Protein AF-A0A3B1BWH5-F1 (afdb_monomer)

Sequence (58 aa):
MLEVSGLRKHFPIYAGVLSREVGSVHAVNDISFTIAQKGVFGLVGESGCGKSTTGKLI

InterPro domains:
  IPR003439 ABC transporter-like, ATP-binding domain 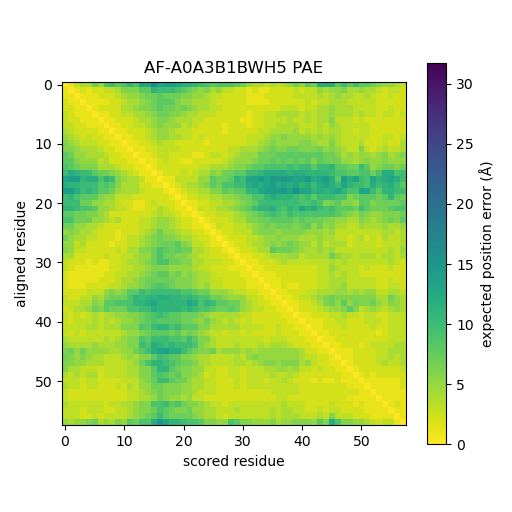[PF00005] (28-58)
  IPR027417 P-loop containing nucleoside triphosphate hydrolase [G3DSA:3.40.50.300] (1-58)
  IPR027417 P-loop containing nucleoside triphosphate hydrolase [SSF52540] (18-58)
  IPR050319 ABC Transporter ATP-Binding [PTHR43776] (1-58)

Secondary structure (DSSP, 8-state):
-EEEEEEEEEEEEEETTTTEEEEEEEEEEEEEEEE-TT-------STTSSHHHHHHH-

Foldseek 3Di:
DDWDFQDWDKAFQFDDPVRDGPGIDGLDGTDTDDADVVGDDDDDDDPSNNPVVVVVVD

Mean predicted aligned error: 4.37 Å

Structure (mmCIF, N/CA/C/O backbone):
data_AF-A0A3B1BWH5-F1
#
_entry.id   AF-A0A3B1BWH5-F1
#
loop_
_atom_site.group_PDB
_atom_site.id
_atom_site.type_symbol
_atom_site.label_atom_id
_atom_site.label_alt_id
_atom_site.label_comp_id
_atom_site.label_asym_id
_atom_site.label_entity_id
_atom_site.label_seq_id
_atom_site.pdbx_PDB_ins_code
_atom_site.Cartn_x
_atom_site.Cartn_y
_atom_site.Cartn_z
_atom_site.occupancy
_atom_site.B_iso_or_equiv
_atom_site.auth_seq_id
_atom_site.auth_comp_id
_atom_site.auth_asym_id
_atom_site.auth_atom_id
_atom_site.pdbx_PDB_model_num
ATOM 1 N N . MET A 1 1 ? -17.070 5.296 11.319 1.00 86.12 1 MET A N 1
ATOM 2 C CA . MET A 1 1 ? -16.822 3.961 10.752 1.00 86.12 1 MET A CA 1
ATOM 3 C C . MET A 1 1 ? -16.279 4.242 9.375 1.00 86.12 1 MET A C 1
ATOM 5 O O . MET A 1 1 ? -16.865 5.082 8.706 1.00 86.12 1 MET A O 1
ATOM 9 N N . LEU A 1 2 ? -15.139 3.661 9.026 1.00 92.75 2 LEU A N 1
ATOM 10 C CA . LEU A 1 2 ? -14.549 3.775 7.696 1.00 92.75 2 LEU A CA 1
ATOM 11 C C . LEU A 1 2 ? -14.769 2.446 6.986 1.00 92.75 2 LEU A C 1
ATOM 13 O O . LEU A 1 2 ? -14.506 1.405 7.579 1.00 92.75 2 LEU A O 1
ATOM 17 N N . GLU A 1 3 ? -15.239 2.481 5.751 1.00 94.75 3 GLU A N 1
ATOM 18 C CA . GLU A 1 3 ? -15.413 1.300 4.913 1.00 94.75 3 GLU A CA 1
ATOM 19 C C . GLU A 1 3 ? -14.654 1.528 3.611 1.00 94.75 3 GLU A C 1
ATOM 21 O O . GLU A 1 3 ? -14.846 2.536 2.933 1.00 94.75 3 GLU A O 1
ATOM 26 N N . VAL A 1 4 ? -13.754 0.605 3.297 1.00 94.75 4 VAL A N 1
ATOM 27 C CA . VAL A 1 4 ? -12.946 0.593 2.083 1.00 94.75 4 VAL A CA 1
ATOM 28 C C . VAL A 1 4 ? -13.358 -0.642 1.301 1.00 94.75 4 VAL A C 1
ATOM 30 O O . VAL A 1 4 ? -13.322 -1.748 1.839 1.00 94.75 4 VAL A O 1
ATOM 33 N N . SER A 1 5 ? -13.738 -0.467 0.039 1.00 95.12 5 SER A N 1
ATOM 34 C CA . SER A 1 5 ? -14.128 -1.564 -0.847 1.00 95.12 5 SER A CA 1
ATOM 35 C C . SER A 1 5 ? -13.397 -1.460 -2.181 1.00 95.12 5 SER A C 1
ATOM 37 O O . SER A 1 5 ? -13.287 -0.382 -2.763 1.00 95.12 5 SER A O 1
ATOM 39 N N . GLY A 1 6 ? -12.859 -2.589 -2.645 1.00 93.50 6 GLY A N 1
ATOM 40 C CA . GLY A 1 6 ? -12.235 -2.720 -3.963 1.00 93.50 6 GLY A CA 1
ATOM 41 C C . GLY A 1 6 ? -11.107 -1.724 -4.237 1.00 93.50 6 GLY A C 1
ATOM 42 O O . GLY A 1 6 ? -10.931 -1.298 -5.380 1.00 93.50 6 GLY A O 1
ATOM 43 N N . LEU A 1 7 ? -10.350 -1.312 -3.213 1.00 92.06 7 LEU A N 1
ATOM 44 C CA . LEU A 1 7 ? -9.313 -0.301 -3.378 1.00 92.06 7 LEU A CA 1
ATOM 45 C C . LEU A 1 7 ? -8.249 -0.815 -4.347 1.00 92.06 7 LEU A C 1
ATOM 47 O O . LEU A 1 7 ? -7.679 -1.890 -4.151 1.00 92.06 7 LEU A O 1
ATOM 51 N N . ARG A 1 8 ? -7.970 -0.0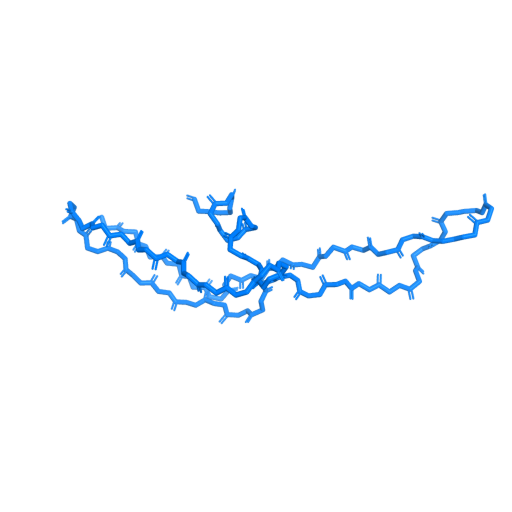34 -5.394 1.00 93.81 8 ARG A N 1
ATOM 52 C CA . ARG A 1 8 ? -6.976 -0.347 -6.424 1.00 93.81 8 ARG A CA 1
ATOM 53 C C . ARG A 1 8 ? -6.141 0.881 -6.737 1.00 93.81 8 ARG A C 1
ATOM 55 O O . ARG A 1 8 ? -6.661 1.982 -6.904 1.00 93.81 8 ARG A O 1
ATOM 62 N N . LYS A 1 9 ? -4.831 0.690 -6.858 1.00 92.81 9 LYS A N 1
ATOM 63 C CA . LYS A 1 9 ? -3.912 1.726 -7.320 1.00 92.81 9 LYS A CA 1
ATOM 64 C C . LYS A 1 9 ? -2.803 1.106 -8.139 1.00 92.81 9 LYS A C 1
ATOM 66 O O . LYS A 1 9 ? -1.957 0.384 -7.610 1.00 92.81 9 LYS A O 1
ATOM 71 N N . HIS A 1 10 ? -2.801 1.437 -9.423 1.00 92.62 10 HIS A N 1
ATO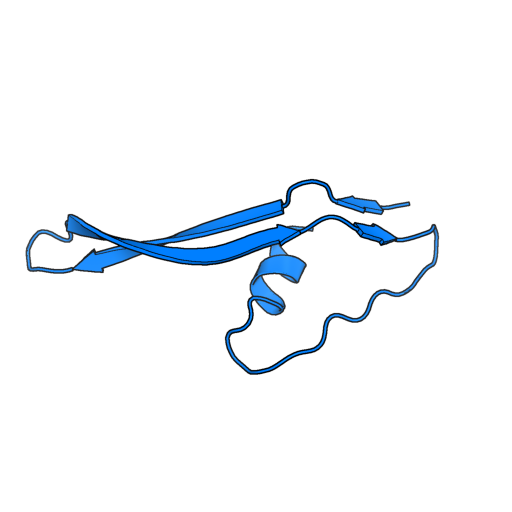M 72 C CA . HIS A 1 10 ? -1.725 1.091 -10.336 1.00 92.62 10 HIS A CA 1
ATOM 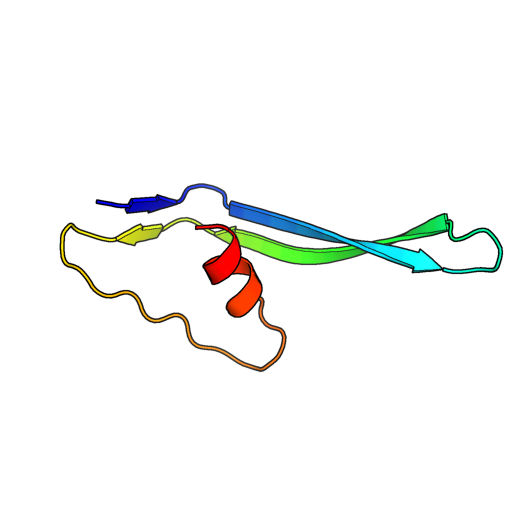73 C C . HIS A 1 10 ? -0.906 2.348 -10.638 1.00 92.62 10 HIS A C 1
ATOM 75 O O . HIS A 1 10 ? -1.463 3.439 -10.799 1.00 92.62 10 HIS A O 1
ATOM 81 N N . PHE A 1 11 ? 0.415 2.205 -10.665 1.00 91.12 11 PHE A N 1
ATOM 82 C CA . PHE A 1 11 ? 1.334 3.270 -11.053 1.00 91.12 11 PHE A CA 1
ATOM 83 C C . PHE A 1 11 ? 1.932 2.932 -12.419 1.00 91.12 11 PHE A C 1
ATOM 85 O O . PHE A 1 11 ? 2.593 1.896 -12.523 1.00 91.12 11 PHE A O 1
ATOM 92 N N . PRO A 1 12 ? 1.704 3.754 -13.458 1.00 92.25 12 PRO A N 1
ATOM 93 C CA . PRO A 1 12 ? 2.293 3.517 -14.769 1.00 92.25 12 PRO A CA 1
ATOM 94 C C . PRO A 1 12 ? 3.815 3.669 -14.706 1.00 92.25 12 PRO A C 1
ATOM 96 O O . PRO A 1 12 ? 4.346 4.548 -14.022 1.00 92.25 12 PRO A O 1
ATOM 99 N N . ILE A 1 13 ? 4.510 2.800 -15.430 1.00 93.38 13 ILE A N 1
ATOM 100 C CA . ILE A 1 13 ? 5.949 2.859 -15.660 1.00 93.38 13 ILE A CA 1
ATOM 101 C C . ILE A 1 13 ? 6.150 3.462 -17.047 1.00 93.38 13 ILE A C 1
ATOM 103 O O . ILE A 1 13 ? 5.682 2.908 -18.043 1.00 93.38 13 ILE A O 1
ATOM 107 N N . TYR A 1 14 ? 6.874 4.577 -17.109 1.00 94.19 14 TYR A N 1
ATOM 108 C CA . TYR A 1 14 ? 7.254 5.232 -18.359 1.00 94.19 14 TYR A CA 1
ATOM 109 C C . TYR A 1 14 ? 8.729 4.974 -18.665 1.00 94.19 14 TYR A C 1
ATOM 111 O O . TYR A 1 14 ? 9.563 5.017 -17.760 1.00 94.19 14 TYR A O 1
ATOM 119 N N . ALA A 1 15 ? 9.062 4.721 -19.932 1.00 92.69 15 ALA A N 1
ATOM 120 C CA . ALA A 1 15 ? 10.440 4.499 -20.365 1.00 92.69 15 ALA A CA 1
ATOM 121 C C . ALA A 1 15 ? 10.721 5.025 -21.785 1.00 92.69 15 ALA A C 1
ATOM 123 O O . ALA A 1 15 ? 9.816 5.296 -22.580 1.00 92.69 15 ALA A O 1
ATOM 124 N N . GLY A 1 16 ? 12.015 5.133 -22.103 1.00 91.94 16 GLY A N 1
ATOM 125 C CA . GLY A 1 16 ? 12.527 5.590 -23.396 1.00 91.94 16 GLY A CA 1
ATOM 126 C C . GLY A 1 16 ? 12.572 7.114 -23.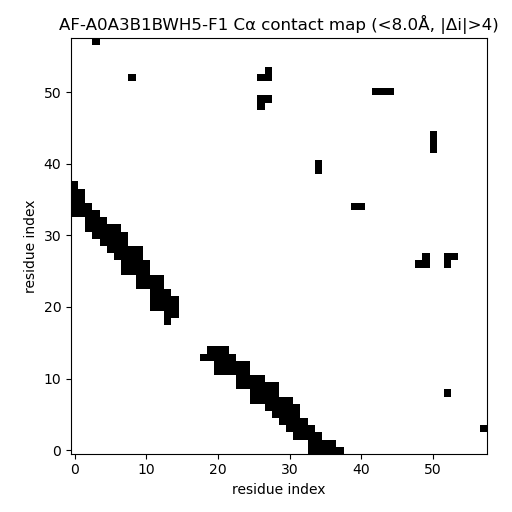546 1.00 91.94 16 GLY A C 1
ATOM 127 O O . GLY A 1 16 ? 12.068 7.860 -22.714 1.00 91.94 16 GLY A O 1
ATOM 128 N N . VAL A 1 17 ? 13.170 7.578 -24.647 1.00 91.31 17 VAL A N 1
ATOM 129 C CA . VAL A 1 17 ? 13.387 9.014 -24.937 1.00 91.31 17 VAL A CA 1
ATOM 130 C C . VAL A 1 17 ? 12.071 9.787 -25.102 1.00 91.31 17 VAL A C 1
ATOM 132 O O . VAL A 1 17 ? 12.015 10.985 -24.854 1.00 91.31 17 VAL A O 1
ATOM 135 N N . LEU A 1 18 ? 11.000 9.093 -25.493 1.00 93.44 18 LEU A N 1
ATOM 136 C CA . LEU A 1 18 ? 9.664 9.665 -25.674 1.00 93.44 18 LEU A CA 1
ATOM 137 C C . LEU A 1 18 ? 8.735 9.433 -24.467 1.00 93.44 18 LEU A C 1
ATOM 139 O O . LEU A 1 18 ? 7.536 9.662 -24.598 1.00 93.44 18 LEU A O 1
ATOM 143 N N . SER A 1 19 ? 9.256 8.941 -23.331 1.00 88.19 19 SER A N 1
ATOM 144 C CA . SER A 1 19 ? 8.498 8.673 -22.094 1.00 88.19 19 SER A CA 1
ATOM 145 C C . SER A 1 19 ? 7.175 7.936 -22.326 1.00 88.19 19 SER A C 1
ATOM 147 O O . SER A 1 19 ? 6.123 8.350 -21.843 1.00 88.19 19 SER A O 1
ATOM 149 N N . ARG A 1 20 ? 7.203 6.847 -23.099 1.00 92.81 20 ARG A N 1
ATOM 150 C CA . ARG A 1 20 ? 5.995 6.054 -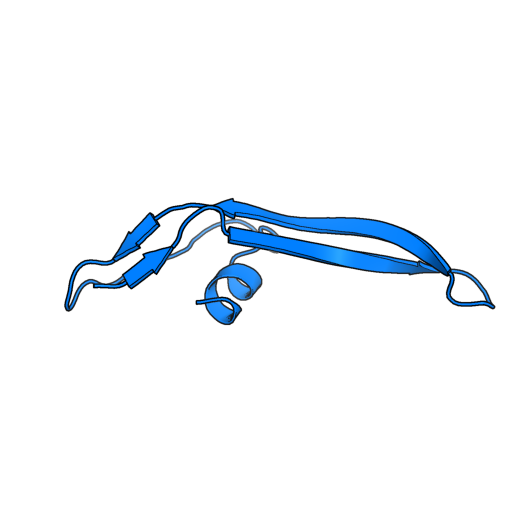23.366 1.00 92.81 20 ARG A CA 1
ATOM 151 C C . ARG A 1 20 ? 5.697 5.140 -22.187 1.00 92.81 20 ARG A C 1
ATOM 153 O O . ARG A 1 20 ? 6.620 4.662 -21.531 1.00 92.81 20 ARG A O 1
ATOM 160 N N . GLU A 1 21 ? 4.415 4.897 -21.930 1.00 93.44 21 GLU A N 1
ATOM 161 C CA . GLU A 1 21 ? 3.991 3.899 -20.950 1.00 93.44 21 GLU A CA 1
ATOM 162 C C . GLU A 1 21 ? 4.394 2.506 -21.448 1.00 93.44 21 GLU A C 1
ATOM 164 O O . GLU A 1 21 ? 4.078 2.123 -22.574 1.00 93.44 21 GLU A O 1
ATOM 169 N N . VAL A 1 22 ? 5.134 1.772 -20.621 1.00 93.94 22 VAL A N 1
ATOM 170 C CA . VAL A 1 22 ? 5.659 0.433 -20.940 1.00 93.94 22 VAL A CA 1
ATOM 171 C C . VAL A 1 22 ? 5.142 -0.650 -19.993 1.00 93.94 22 VAL A C 1
ATOM 173 O O . VAL A 1 22 ? 5.437 -1.826 -20.180 1.00 93.94 22 VAL A O 1
ATOM 176 N N . GLY A 1 23 ? 4.369 -0.275 -18.975 1.00 91.94 23 GLY A N 1
ATOM 177 C CA . GLY A 1 23 ? 3.771 -1.198 -18.018 1.00 91.94 23 GLY A CA 1
ATOM 178 C C . GLY A 1 23 ? 3.171 -0.465 -16.825 1.00 91.94 23 GLY A C 1
ATOM 179 O O . GLY A 1 23 ? 3.179 0.762 -16.773 1.00 91.94 23 GLY A O 1
ATOM 180 N N . SER A 1 24 ? 2.683 -1.212 -15.835 1.00 89.25 24 SER A N 1
ATOM 181 C CA . SER A 1 24 ? 2.201 -0.633 -14.579 1.00 89.25 24 SER A CA 1
ATOM 182 C C . SER A 1 24 ? 2.522 -1.524 -13.379 1.00 89.25 24 SER A C 1
ATOM 184 O O . SER A 1 24 ? 2.530 -2.749 -13.478 1.00 89.25 24 SER A O 1
ATOM 186 N N . VAL A 1 25 ? 2.801 -0.901 -12.233 1.00 90.69 25 VAL A N 1
ATOM 187 C CA . VAL A 1 25 ? 2.951 -1.587 -10.945 1.00 90.69 25 VAL A CA 1
ATOM 188 C C . VAL A 1 25 ? 1.613 -1.582 -10.229 1.00 90.69 25 VAL A C 1
ATOM 190 O O . VAL A 1 25 ? 1.071 -0.517 -9.925 1.00 90.69 25 VAL A O 1
ATOM 193 N N . HIS A 1 26 ? 1.108 -2.766 -9.900 1.00 90.50 26 HIS A N 1
ATOM 194 C CA . HIS A 1 26 ? -0.095 -2.926 -9.091 1.00 90.50 26 HIS A CA 1
ATOM 195 C C . HIS A 1 26 ? 0.263 -2.738 -7.611 1.00 90.50 26 HIS A C 1
ATOM 197 O O . HIS A 1 26 ? 0.543 -3.698 -6.900 1.00 90.50 26 HIS A O 1
ATOM 203 N N . ALA A 1 27 ? 0.308 -1.490 -7.143 1.00 87.88 27 ALA A N 1
ATOM 204 C CA . ALA A 1 27 ? 0.707 -1.188 -5.767 1.00 87.88 27 ALA A CA 1
ATOM 205 C C . ALA A 1 27 ? -0.367 -1.550 -4.737 1.00 87.88 27 ALA A C 1
ATOM 207 O O . ALA A 1 27 ? -0.041 -1.851 -3.594 1.00 87.88 27 ALA A O 1
ATOM 208 N N . VAL A 1 28 ? -1.637 -1.488 -5.131 1.00 90.06 28 VAL A N 1
ATOM 209 C CA . VAL A 1 28 ? -2.777 -1.953 -4.340 1.00 90.06 28 VAL A CA 1
ATOM 210 C C . VAL A 1 28 ? -3.748 -2.626 -5.301 1.00 90.06 28 VAL A C 1
ATOM 212 O O . VAL A 1 28 ? -4.108 -2.021 -6.312 1.00 90.06 28 VAL A O 1
ATOM 215 N N . ASN A 1 29 ? -4.152 -3.863 -5.014 1.00 89.56 29 ASN A N 1
ATOM 216 C CA . ASN A 1 29 ? -5.034 -4.635 -5.883 1.00 89.56 29 ASN A CA 1
ATOM 217 C C . ASN A 1 29 ? -6.183 -5.250 -5.077 1.00 89.56 29 ASN A C 1
ATOM 219 O O . ASN A 1 29 ? -6.012 -6.287 -4.446 1.00 89.56 29 ASN A O 1
ATOM 223 N N . ASP A 1 30 ? -7.341 -4.597 -5.136 1.00 92.19 30 ASP A N 1
ATOM 224 C CA . ASP A 1 30 ? -8.631 -5.089 -4.645 1.00 92.19 30 ASP A CA 1
ATOM 225 C C . ASP A 1 30 ? -8.733 -5.284 -3.127 1.00 92.19 30 ASP A C 1
ATOM 227 O O . ASP A 1 30 ? -9.258 -6.279 -2.632 1.00 92.19 30 ASP A O 1
ATOM 231 N N . ILE A 1 31 ? -8.231 -4.316 -2.359 1.00 91.94 31 ILE A N 1
ATOM 232 C CA . ILE A 1 31 ? -8.264 -4.394 -0.896 1.00 91.94 31 ILE A CA 1
ATOM 233 C C . ILE A 1 31 ? -9.604 -3.860 -0.369 1.00 91.94 31 ILE A C 1
ATOM 235 O O . ILE A 1 31 ? -10.011 -2.750 -0.713 1.00 91.94 31 ILE A O 1
ATOM 239 N N . SER A 1 32 ? -10.259 -4.633 0.504 1.00 94.00 32 SER A N 1
ATOM 240 C CA . SER A 1 32 ? -11.499 -4.237 1.186 1.00 94.00 32 SER A CA 1
ATOM 241 C C . SER A 1 32 ? -11.402 -4.481 2.693 1.00 94.00 32 SER A C 1
ATOM 243 O O . SER A 1 32 ? -11.003 -5.567 3.112 1.00 94.00 32 SER A O 1
ATOM 245 N N . PHE A 1 33 ? -11.744 -3.485 3.509 1.00 93.94 33 PHE A N 1
ATOM 246 C CA . PHE A 1 33 ? -11.768 -3.591 4.971 1.00 93.94 33 PHE A CA 1
ATOM 247 C C . PHE A 1 33 ? -12.646 -2.512 5.611 1.00 93.94 33 PHE A C 1
ATOM 249 O O . PHE A 1 33 ? -12.894 -1.458 5.029 1.00 93.94 33 PHE A O 1
ATOM 256 N N . THR A 1 34 ? -13.042 -2.750 6.861 1.00 95.00 34 THR A N 1
ATOM 257 C CA . THR A 1 34 ? -13.853 -1.817 7.651 1.00 95.00 34 THR A CA 1
ATOM 258 C C . THR A 1 34 ? -13.155 -1.494 8.967 1.00 95.00 34 THR A C 1
ATOM 260 O O . THR A 1 34 ? -12.730 -2.393 9.690 1.00 95.00 34 THR A O 1
ATOM 263 N N . ILE A 1 35 ? -13.064 -0.208 9.306 1.00 94.31 35 ILE A N 1
ATOM 264 C CA . ILE A 1 35 ? -12.593 0.281 10.604 1.00 94.31 35 ILE A CA 1
ATOM 265 C C . ILE A 1 35 ? -13.799 0.776 11.407 1.00 94.31 35 ILE A C 1
ATOM 267 O O . ILE A 1 35 ? -14.498 1.725 11.026 1.00 94.31 35 ILE A O 1
ATOM 271 N N . ALA A 1 36 ? -14.040 0.139 12.553 1.00 94.69 36 ALA A N 1
ATOM 272 C CA . ALA A 1 36 ? -15.082 0.545 13.489 1.00 94.69 36 ALA A CA 1
ATOM 273 C C . ALA A 1 36 ? -14.862 1.982 14.000 1.00 94.69 36 ALA A C 1
ATOM 275 O O . ALA A 1 36 ? -13.753 2.519 13.981 1.00 94.69 36 ALA A O 1
ATOM 276 N N . GLN A 1 37 ? -15.926 2.632 14.481 1.00 94.00 37 GLN A N 1
ATOM 277 C CA . GLN A 1 37 ? -15.774 3.938 15.127 1.00 94.00 37 GLN A CA 1
ATOM 278 C C . GLN A 1 37 ? -14.818 3.836 16.317 1.00 94.00 37 GLN A C 1
ATOM 280 O O . GLN A 1 37 ? -14.956 2.936 17.139 1.00 94.00 37 GLN A O 1
ATOM 285 N N . LYS A 1 38 ? -13.871 4.781 16.399 1.00 93.69 38 LYS A N 1
ATOM 286 C CA . LYS A 1 38 ? -12.823 4.821 17.434 1.00 93.69 38 LYS A CA 1
ATOM 287 C C . LYS A 1 38 ? -11.879 3.602 17.420 1.00 93.69 38 LYS A C 1
ATOM 289 O O . LYS A 1 38 ? -11.120 3.421 18.365 1.00 93.69 38 LYS A O 1
ATOM 294 N N . GLY A 1 39 ? -11.916 2.782 16.366 1.00 88.44 39 GLY A N 1
ATOM 295 C CA . GLY A 1 39 ? -10.989 1.673 16.160 1.00 88.44 39 GLY A CA 1
ATOM 296 C C . GLY A 1 39 ? -9.644 2.145 15.609 1.00 88.44 39 GLY A C 1
ATOM 297 O O . GLY A 1 39 ? -9.566 3.153 14.909 1.00 88.44 39 GLY A O 1
ATOM 298 N N . VAL A 1 40 ? -8.589 1.391 15.912 1.00 91.56 40 VAL A N 1
ATOM 299 C CA . VAL A 1 40 ? -7.240 1.596 15.368 1.00 91.56 40 VAL A CA 1
ATOM 300 C C . VAL A 1 40 ? -6.951 0.486 14.363 1.00 91.56 40 VAL A C 1
ATOM 302 O O . VAL A 1 40 ? -7.220 -0.682 14.638 1.00 91.56 40 VAL A O 1
ATOM 305 N N . PHE A 1 41 ? -6.397 0.846 13.207 1.00 92.06 41 PHE A N 1
ATOM 306 C CA . PHE A 1 41 ? -5.992 -0.092 12.163 1.00 92.06 41 PHE A CA 1
ATOM 307 C C . PHE A 1 41 ? -4.477 -0.032 11.958 1.00 92.06 41 PHE A C 1
ATOM 309 O O . PHE A 1 41 ? -3.912 1.050 11.804 1.00 92.06 41 PHE A O 1
ATOM 316 N N . GLY A 1 42 ? -3.827 -1.196 11.952 1.00 92.50 42 GLY A N 1
ATOM 317 C CA . GLY A 1 42 ? -2.398 -1.339 11.682 1.00 92.50 42 GLY A CA 1
ATOM 318 C C . GLY A 1 42 ? -2.165 -2.142 10.407 1.00 92.50 42 GLY A C 1
ATOM 319 O O . GLY A 1 42 ? -2.598 -3.288 10.316 1.00 92.50 42 GLY A O 1
ATOM 320 N N . LEU A 1 43 ? -1.454 -1.556 9.441 1.00 93.00 43 LEU A N 1
ATOM 321 C CA . LEU A 1 43 ? -1.078 -2.214 8.189 1.00 93.00 43 LEU A CA 1
ATOM 322 C C . LEU A 1 43 ? 0.418 -2.546 8.193 1.00 93.00 43 LEU A C 1
ATOM 324 O O . LEU A 1 43 ? 1.258 -1.645 8.181 1.00 93.00 43 LEU A O 1
ATOM 328 N N . VAL A 1 44 ? 0.750 -3.837 8.195 1.00 93.31 44 VAL A N 1
ATOM 329 C CA . VAL A 1 44 ? 2.127 -4.354 8.295 1.00 93.31 4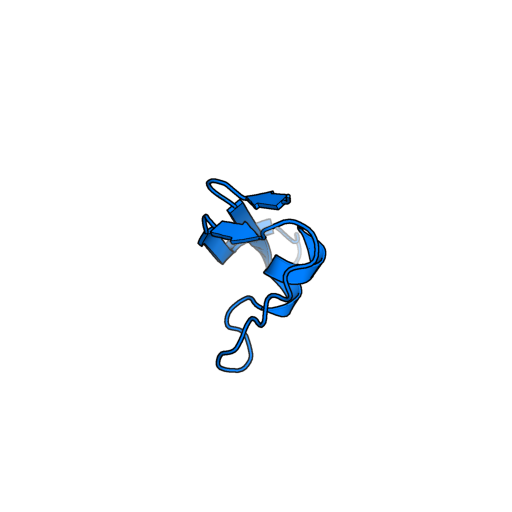4 VAL A CA 1
ATOM 330 C C . VAL A 1 44 ? 2.499 -5.214 7.086 1.00 93.31 44 VAL A C 1
ATOM 332 O 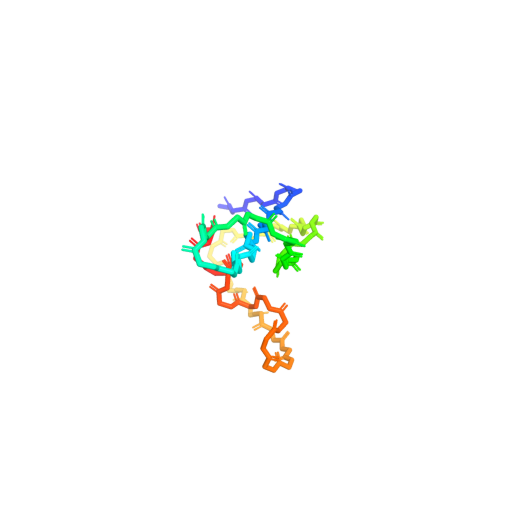O . VAL A 1 44 ? 1.632 -5.707 6.373 1.00 93.31 44 VAL A O 1
ATOM 335 N N . GLY A 1 45 ? 3.800 -5.363 6.828 1.00 91.19 45 GLY A N 1
ATOM 336 C CA . GLY A 1 45 ? 4.326 -6.123 5.690 1.00 91.19 45 GLY A CA 1
ATOM 337 C C . GLY A 1 45 ? 5.685 -5.615 5.206 1.00 91.19 45 GLY A C 1
ATOM 338 O O . GLY A 1 45 ? 6.150 -4.554 5.633 1.00 91.19 45 GLY A O 1
ATOM 339 N N . GLU A 1 46 ? 6.306 -6.346 4.285 1.00 94.50 46 GLU A N 1
ATOM 340 C CA . GLU A 1 46 ? 7.644 -6.071 3.736 1.00 94.50 46 GLU A CA 1
ATOM 341 C C . GLU A 1 46 ? 7.739 -4.737 2.979 1.00 94.50 46 GLU A C 1
ATOM 343 O O . GLU A 1 46 ? 6.735 -4.163 2.547 1.00 94.50 46 GLU A O 1
ATOM 348 N N . SER A 1 47 ? 8.948 -4.190 2.827 1.00 93.25 47 SER A N 1
ATOM 349 C CA . SER A 1 47 ? 9.146 -2.953 2.058 1.00 93.25 47 SER A CA 1
ATOM 350 C C . SER A 1 47 ? 8.596 -3.103 0.633 1.00 93.25 47 SER A C 1
ATOM 352 O O . SER A 1 47 ? 8.804 -4.123 -0.011 1.00 93.25 47 SER A O 1
ATOM 354 N N . GLY A 1 48 ? 7.858 -2.101 0.147 1.00 88.75 48 GLY A N 1
ATOM 355 C CA . GLY A 1 48 ? 7.268 -2.124 -1.198 1.00 88.75 48 GLY A CA 1
ATOM 356 C C . GLY A 1 48 ? 5.904 -2.816 -1.339 1.00 88.75 48 GLY A C 1
ATOM 357 O O . GLY A 1 48 ? 5.288 -2.678 -2.388 1.00 88.75 48 GLY A O 1
ATOM 358 N N . CYS A 1 49 ? 5.352 -3.459 -0.302 1.00 87.06 49 CYS A N 1
ATOM 359 C CA . CYS A 1 49 ? 4.073 -4.186 -0.417 1.00 87.06 49 CYS A CA 1
ATOM 360 C C . CYS A 1 49 ? 2.791 -3.317 -0.492 1.00 87.06 49 CYS A C 1
ATOM 362 O O . CYS A 1 49 ? 1.690 -3.843 -0.374 1.00 87.06 49 CYS A O 1
ATOM 364 N N . GLY A 1 50 ? 2.900 -1.988 -0.637 1.00 89.44 50 GLY A N 1
ATOM 365 C CA . GLY A 1 50 ? 1.728 -1.112 -0.811 1.00 89.44 50 GLY A CA 1
ATOM 366 C C . GLY A 1 50 ? 1.135 -0.486 0.461 1.00 89.44 50 GLY A C 1
ATOM 367 O O . GLY A 1 50 ? 0.097 0.172 0.383 1.00 89.44 50 GLY A O 1
ATOM 368 N N . LYS A 1 51 ? 1.795 -0.601 1.626 1.00 94.75 51 LYS A N 1
ATOM 369 C CA . LYS A 1 51 ? 1.300 -0.037 2.909 1.00 94.75 51 LYS A CA 1
ATOM 370 C C . LYS A 1 51 ? 1.079 1.474 2.864 1.00 94.75 51 LYS A C 1
ATOM 372 O O . LYS A 1 51 ? -0.027 1.954 3.086 1.00 94.75 51 LYS A O 1
ATOM 377 N N . SER A 1 52 ? 2.133 2.228 2.540 1.00 92.69 52 SER A N 1
ATOM 378 C CA . SER A 1 52 ? 2.071 3.693 2.462 1.00 92.69 52 SER A CA 1
ATOM 379 C C . SER A 1 52 ? 1.167 4.168 1.328 1.00 92.69 52 SER A C 1
ATOM 381 O O . SER A 1 52 ? 0.597 5.246 1.422 1.00 92.69 52 SER A O 1
ATOM 383 N N . THR A 1 53 ? 1.024 3.372 0.266 1.00 93.44 53 THR A N 1
ATOM 384 C CA . THR A 1 53 ? 0.063 3.639 -0.807 1.00 93.44 53 THR A CA 1
ATOM 385 C C . THR A 1 53 ? -1.361 3.522 -0.279 1.00 93.44 53 THR A C 1
ATOM 387 O O . THR A 1 53 ? -2.131 4.457 -0.439 1.00 93.44 53 THR A O 1
ATOM 390 N N . THR A 1 54 ? -1.688 2.432 0.416 1.00 92.69 54 THR A N 1
ATOM 391 C CA . THR A 1 54 ? -3.009 2.211 1.023 1.00 92.69 54 THR A CA 1
ATOM 392 C C . THR A 1 54 ? -3.356 3.320 2.016 1.00 92.69 54 THR A C 1
ATOM 394 O O . THR A 1 54 ? -4.420 3.911 1.909 1.00 92.69 54 THR A O 1
ATOM 397 N N . GLY A 1 55 ? -2.431 3.680 2.915 1.00 91.44 55 GLY A N 1
ATOM 398 C CA . GLY A 1 55 ? -2.649 4.742 3.905 1.00 91.44 55 GLY A CA 1
ATOM 399 C C . GLY A 1 55 ? -2.799 6.156 3.326 1.00 91.44 55 GLY A C 1
ATOM 400 O O . GLY A 1 55 ? -3.319 7.023 4.010 1.00 91.44 55 GLY A O 1
ATOM 401 N N . LYS A 1 56 ? -2.348 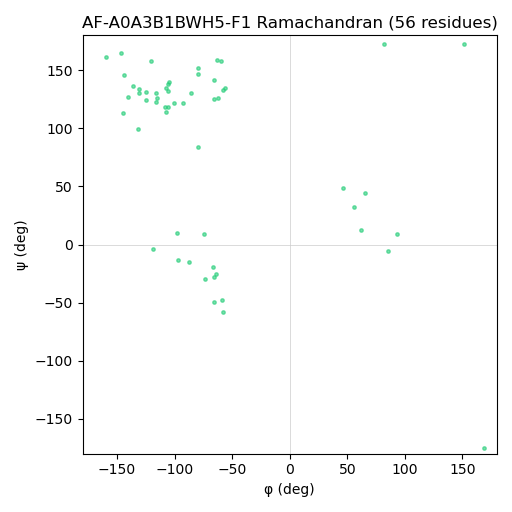6.404 2.089 1.00 90.62 56 LYS A N 1
ATOM 402 C CA . LYS A 1 56 ? -2.555 7.683 1.381 1.00 90.62 56 LYS A CA 1
ATOM 403 C C . LYS A 1 56 ? -3.872 7.741 0.604 1.00 90.62 56 LYS A C 1
ATOM 405 O O . LYS A 1 56 ? -4.224 8.808 0.113 1.00 90.62 56 LYS A O 1
ATOM 410 N N . LEU A 1 57 ? -4.517 6.596 0.387 1.00 88.81 57 LEU A N 1
ATOM 411 C CA . LEU A 1 57 ? -5.733 6.476 -0.420 1.00 88.81 57 LEU A CA 1
ATOM 412 C C . LEU A 1 57 ? -7.014 6.478 0.422 1.00 88.81 57 LEU A C 1
ATOM 414 O O . LEU A 1 57 ? -8.096 6.601 -0.149 1.00 88.81 57 LEU A O 1
ATOM 418 N N . ILE A 1 58 ? -6.877 6.305 1.737 1.00 85.50 58 ILE A N 1
ATOM 419 C CA . ILE A 1 58 ? -7.951 6.331 2.736 1.00 85.50 58 ILE A CA 1
ATOM 420 C C . ILE A 1 58 ? -7.928 7.650 3.501 1.00 85.50 58 ILE A C 1
ATOM 422 O O . ILE A 1 58 ? -9.017 8.063 3.951 1.00 85.50 58 ILE A O 1
#

Solvent-accessible surface area (backbone atoms only — not comparable to full-atom values): 3816 Å² total; per-residue (Å²): 101,48,79,44,70,64,40,66,41,70,47,77,38,64,48,71,99,80,57,41,77,78,49,65,48,74,46,36,77,60,48,64,54,71,43,56,70,95,57,86,86,84,84,83,79,64,92,86,72,25,55,73,58,52,68,71,76,110

Organism: NCBI:txid652676

Radius of gyration: 14.77 Å; Cα contacts (8 Å, |Δi|>4): 81; chains: 1; bounding box: 30×16×43 Å

pLDDT: mean 91.99, std 2.29, range [85.5, 95.12]